Protein AF-A0AAE8HA99-F1 (afdb_monomer_lite)

Organism: NCBI:txid76760

Secondary structure (DSSP, 8-state):
-THHHHHHHHHHHHHHHHHHHHHHHHHHHHHHHTT-TTS-HHHHHHHHHHHHHHHHHHHHHHTT--

Structure (mmCIF, N/CA/C/O backbone):
data_AF-A0AAE8HA99-F1
#
_entry.id   AF-A0AAE8HA99-F1
#
loop_
_atom_site.group_PDB
_atom_site.id
_atom_site.type_symbol
_atom_site.label_atom_id
_atom_site.label_alt_id
_atom_site.label_comp_id
_atom_site.label_asym_id
_atom_site.label_entity_id
_atom_site.label_seq_id
_atom_site.pdbx_PDB_ins_code
_atom_site.Cartn_x
_atom_site.Cartn_y
_atom_site.Cartn_z
_atom_site.occupancy
_atom_site.B_iso_or_equiv
_atom_site.auth_seq_id
_atom_site.auth_comp_id
_atom_site.auth_asym_id
_atom_site.auth_atom_id
_atom_site.pdbx_PDB_model_num
ATOM 1 N N . MET A 1 1 ? -24.250 -0.843 27.213 1.00 54.94 1 MET A N 1
ATOM 2 C CA . MET A 1 1 ? -22.888 -1.391 26.991 1.00 54.94 1 MET A CA 1
ATOM 3 C C . MET A 1 1 ? -22.624 -1.953 25.579 1.00 54.94 1 MET A C 1
ATOM 5 O O . MET A 1 1 ? -21.461 -2.115 25.244 1.00 54.94 1 MET A O 1
ATOM 9 N N . ALA A 1 2 ? -23.624 -2.164 24.705 1.00 59.31 2 ALA A N 1
ATOM 10 C CA . ALA A 1 2 ? -23.429 -2.788 23.378 1.00 59.31 2 ALA A CA 1
ATOM 11 C C . ALA A 1 2 ? -22.603 -1.984 22.335 1.00 59.31 2 ALA A C 1
ATOM 13 O O . ALA A 1 2 ? -22.037 -2.576 21.425 1.00 59.31 2 ALA A O 1
ATOM 14 N N . ARG A 1 3 ? -22.471 -0.652 22.468 1.00 65.50 3 ARG A N 1
ATOM 15 C CA . ARG A 1 3 ? -21.765 0.200 21.479 1.00 65.50 3 ARG A CA 1
ATOM 16 C C . ARG A 1 3 ? -20.240 0.044 21.443 1.00 65.50 3 ARG A C 1
ATOM 18 O O . ARG A 1 3 ? -19.627 0.400 20.444 1.00 65.50 3 ARG A O 1
ATOM 25 N N . SER A 1 4 ? -19.616 -0.446 22.515 1.00 69.00 4 SER A N 1
ATOM 26 C CA . SER A 1 4 ? -18.147 -0.451 22.622 1.00 69.00 4 SER A CA 1
ATOM 27 C C . SER A 1 4 ? -17.495 -1.513 21.721 1.00 69.00 4 SER A C 1
ATOM 29 O O . SER A 1 4 ? -16.510 -1.240 21.037 1.00 69.00 4 SER A O 1
ATOM 31 N N . GLY A 1 5 ? -18.092 -2.708 21.635 1.00 78.25 5 GLY A N 1
ATOM 32 C CA . GLY A 1 5 ? -17.546 -3.819 20.845 1.00 78.25 5 GLY A CA 1
ATOM 33 C C . GLY A 1 5 ? -17.529 -3.563 19.334 1.00 78.25 5 GLY A C 1
ATOM 34 O O . GLY A 1 5 ? -16.585 -3.955 18.648 1.00 78.25 5 GLY A O 1
ATOM 35 N N . GLU A 1 6 ? -18.526 -2.852 18.804 1.00 82.38 6 GLU A N 1
ATOM 36 C CA . GLU A 1 6 ? -18.589 -2.520 17.374 1.00 82.38 6 GLU A CA 1
ATOM 37 C C . GLU A 1 6 ? -17.510 -1.518 16.953 1.00 82.38 6 GLU A C 1
ATOM 39 O O . GLU A 1 6 ? -16.907 -1.659 15.885 1.00 82.38 6 GLU A O 1
ATOM 44 N N . VAL A 1 7 ? -17.211 -0.540 17.812 1.00 83.12 7 VAL A N 1
ATOM 45 C CA . VAL A 1 7 ? -16.148 0.448 17.579 1.00 83.12 7 VAL A CA 1
ATOM 46 C C . VAL A 1 7 ? -14.786 -0.239 17.524 1.00 83.12 7 VAL A C 1
ATOM 48 O O . VAL A 1 7 ? -14.0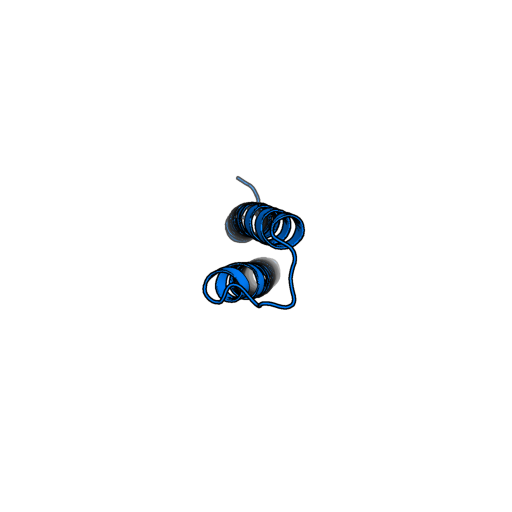01 0.015 16.608 1.00 83.12 7 VAL A O 1
ATOM 51 N N . VAL A 1 8 ? -14.534 -1.164 18.452 1.00 86.12 8 VAL A N 1
ATOM 52 C CA . VAL A 1 8 ? -13.302 -1.962 18.495 1.00 86.12 8 VAL A CA 1
ATOM 53 C C . VAL A 1 8 ? -13.176 -2.832 17.241 1.00 86.12 8 VAL A C 1
ATOM 55 O O . VAL A 1 8 ? -12.141 -2.816 16.574 1.00 86.12 8 VAL A O 1
ATOM 58 N N . LYS A 1 9 ? -14.249 -3.522 16.837 1.00 89.62 9 LYS A N 1
ATOM 59 C CA . LYS A 1 9 ? -14.260 -4.342 15.615 1.00 89.62 9 LYS A CA 1
ATOM 60 C C . LYS A 1 9 ? -13.974 -3.512 14.358 1.00 89.62 9 LYS A C 1
ATOM 62 O O . LYS A 1 9 ? -13.167 -3.918 13.521 1.00 89.62 9 LYS A O 1
ATOM 67 N N . ARG A 1 10 ? -14.584 -2.327 14.233 1.00 88.12 10 ARG A N 1
ATOM 68 C CA . ARG A 1 10 ? -14.342 -1.397 13.116 1.00 88.12 10 ARG A CA 1
ATOM 69 C C . ARG A 1 10 ? -12.906 -0.865 13.114 1.00 88.12 10 ARG A C 1
ATOM 71 O O . ARG A 1 10 ? -12.315 -0.735 12.044 1.00 88.12 10 ARG A O 1
ATOM 78 N N . PHE A 1 11 ? -12.333 -0.604 14.291 1.00 89.56 11 PHE A N 1
ATOM 79 C CA . PHE A 1 11 ? -10.935 -0.198 14.445 1.00 89.56 11 PHE A CA 1
ATOM 80 C C . PHE A 1 11 ? -9.963 -1.274 13.946 1.00 89.56 11 PHE A C 1
ATOM 82 O O . PHE A 1 11 ? -9.063 -0.969 13.165 1.00 89.56 11 PHE A O 1
ATOM 89 N N . PHE A 1 12 ? -10.147 -2.531 14.353 1.00 93.06 12 PHE A N 1
ATOM 90 C CA . PHE A 1 12 ? -9.277 -3.619 13.902 1.00 93.06 12 PHE A CA 1
ATOM 91 C C . PHE A 1 12 ? -9.400 -3.865 12.400 1.00 93.06 12 PHE A C 1
ATOM 93 O O . PHE A 1 12 ? -8.387 -4.013 11.719 1.00 93.06 12 PHE A O 1
ATOM 100 N N . ARG A 1 13 ? -10.624 -3.814 11.863 1.00 93.19 13 ARG A N 1
ATOM 101 C CA . ARG A 1 13 ? -10.868 -3.988 10.429 1.00 93.19 13 ARG A CA 1
ATOM 102 C C . ARG A 1 13 ? -10.102 -2.973 9.576 1.00 93.19 13 ARG A C 1
ATOM 104 O O . ARG A 1 13 ? -9.367 -3.381 8.686 1.00 93.19 13 ARG A O 1
ATOM 111 N N . ARG A 1 14 ? -10.196 -1.671 9.875 1.00 94.31 14 ARG A N 1
ATOM 112 C CA . ARG A 1 14 ? -9.475 -0.640 9.097 1.00 94.31 14 ARG A CA 1
ATOM 113 C C . ARG A 1 14 ? -7.952 -0.778 9.195 1.00 94.31 14 ARG A C 1
ATOM 115 O O . ARG A 1 14 ? -7.242 -0.465 8.246 1.00 94.31 14 ARG A O 1
ATOM 122 N N . LYS A 1 15 ? -7.427 -1.249 10.334 1.00 95.06 15 LYS A N 1
ATOM 123 C CA . LYS A 1 15 ? -5.986 -1.501 10.492 1.00 95.06 15 LYS A CA 1
ATOM 124 C C . LYS A 1 15 ? -5.534 -2.693 9.650 1.00 95.06 15 LYS A C 1
ATOM 126 O O . LYS A 1 15 ? -4.499 -2.591 9.001 1.00 95.06 15 LYS A O 1
ATOM 131 N N . ALA A 1 16 ? -6.326 -3.764 9.609 1.00 96.56 16 ALA A N 1
ATOM 132 C CA . ALA A 1 16 ? -6.068 -4.909 8.741 1.00 96.56 16 ALA A CA 1
ATOM 133 C C . ALA A 1 16 ? -6.129 -4.524 7.251 1.00 96.56 16 ALA A C 1
ATOM 135 O O . ALA A 1 16 ? -5.213 -4.846 6.502 1.00 96.56 16 ALA A O 1
ATOM 136 N N . GLU A 1 17 ? -7.151 -3.768 6.835 1.00 95.75 17 GLU A N 1
ATOM 137 C CA . GLU A 1 17 ? -7.279 -3.260 5.459 1.00 95.75 17 GLU A CA 1
ATOM 138 C C . GLU A 1 17 ? -6.072 -2.392 5.062 1.00 95.75 17 GLU A C 1
ATOM 140 O O . GLU A 1 17 ? -5.453 -2.628 4.026 1.00 95.75 17 GLU A O 1
ATOM 145 N N . ALA A 1 18 ? -5.673 -1.437 5.910 1.00 96.88 18 ALA A N 1
ATOM 146 C CA . ALA A 1 18 ? -4.496 -0.605 5.659 1.00 96.88 18 ALA A CA 1
ATOM 147 C C . ALA A 1 18 ? -3.201 -1.429 5.567 1.00 96.88 18 ALA A C 1
ATOM 149 O O . ALA A 1 18 ? -2.353 -1.151 4.724 1.00 96.88 18 ALA A O 1
ATOM 150 N N . TRP A 1 19 ? -3.049 -2.453 6.408 1.00 97.62 19 TRP A N 1
ATOM 151 C CA . TRP A 1 19 ? -1.876 -3.324 6.388 1.00 97.62 19 TRP A CA 1
ATOM 152 C C . TRP A 1 19 ? -1.770 -4.135 5.089 1.00 97.62 19 TRP A C 1
ATOM 154 O O . TRP A 1 19 ? -0.687 -4.214 4.513 1.00 97.62 19 TRP A O 1
ATOM 164 N N . LEU A 1 20 ? -2.884 -4.667 4.575 1.00 98.00 20 LEU A N 1
ATOM 165 C CA . LEU A 1 20 ? -2.910 -5.377 3.289 1.00 98.00 20 LEU A CA 1
ATOM 166 C C . LEU A 1 20 ? -2.526 -4.465 2.116 1.00 98.00 20 LEU A C 1
ATOM 168 O O . LEU A 1 20 ? -1.814 -4.884 1.206 1.00 98.00 20 LEU A O 1
ATOM 172 N N . ILE A 1 21 ? -2.951 -3.203 2.156 1.00 97.25 21 ILE A N 1
ATOM 173 C CA . ILE A 1 21 ? -2.584 -2.210 1.140 1.00 97.25 21 ILE A CA 1
ATOM 174 C C . ILE A 1 21 ? -1.085 -1.889 1.205 1.00 97.25 21 ILE A C 1
ATOM 176 O O . ILE A 1 21 ? -0.434 -1.807 0.165 1.00 97.25 21 ILE A O 1
ATOM 180 N N . LEU A 1 22 ? -0.511 -1.766 2.407 1.00 97.06 22 LEU A N 1
ATOM 181 C CA . LEU A 1 22 ? 0.936 -1.580 2.576 1.00 97.06 22 LEU A CA 1
ATOM 182 C C . LEU A 1 22 ? 1.734 -2.799 2.105 1.00 97.06 22 LEU A C 1
ATOM 184 O O . LEU A 1 22 ? 2.797 -2.637 1.511 1.00 97.06 22 LEU A O 1
ATOM 188 N N . LEU A 1 23 ? 1.222 -4.013 2.320 1.00 96.00 23 LEU A N 1
ATOM 189 C CA . LEU A 1 23 ? 1.830 -5.227 1.779 1.00 96.00 23 LEU A CA 1
ATOM 190 C C . LEU A 1 23 ? 1.870 -5.184 0.243 1.00 96.00 23 LEU A C 1
ATOM 192 O O . LEU A 1 23 ? 2.913 -5.465 -0.343 1.00 96.00 23 LEU A O 1
ATOM 196 N N . ALA A 1 24 ? 0.777 -4.773 -0.405 1.00 95.50 24 ALA A N 1
ATOM 197 C CA . ALA A 1 24 ? 0.739 -4.594 -1.855 1.00 95.50 24 ALA A CA 1
ATOM 198 C C . ALA A 1 24 ? 1.734 -3.521 -2.334 1.00 95.50 24 ALA A C 1
ATOM 200 O O . ALA A 1 24 ? 2.498 -3.777 -3.263 1.00 95.50 24 ALA A O 1
ATOM 201 N N . ALA A 1 25 ? 1.789 -2.360 -1.671 1.00 95.25 25 ALA A N 1
ATOM 202 C CA . ALA A 1 25 ? 2.754 -1.303 -1.988 1.00 95.25 25 ALA A CA 1
ATOM 203 C C . ALA A 1 25 ? 4.205 -1.800 -1.877 1.00 95.25 25 ALA A C 1
ATOM 205 O O . ALA A 1 25 ? 5.009 -1.584 -2.783 1.00 95.25 25 ALA A O 1
ATOM 206 N N . LYS A 1 26 ? 4.518 -2.554 -0.816 1.00 91.69 26 LYS A N 1
ATOM 207 C CA . LYS A 1 26 ? 5.840 -3.153 -0.619 1.00 91.69 26 LYS A CA 1
ATOM 208 C C . LYS A 1 26 ? 6.206 -4.116 -1.747 1.00 91.69 26 LYS A C 1
ATOM 210 O O . LYS A 1 26 ? 7.327 -4.058 -2.230 1.00 91.69 26 LYS A O 1
ATOM 215 N N . ILE A 1 27 ? 5.278 -4.961 -2.200 1.00 90.19 27 ILE A N 1
ATOM 216 C CA . ILE A 1 27 ? 5.520 -5.882 -3.326 1.00 90.19 27 ILE A CA 1
ATOM 217 C C . ILE A 1 27 ? 5.858 -5.113 -4.613 1.00 90.19 27 ILE A C 1
ATOM 219 O O . ILE A 1 27 ? 6.711 -5.551 -5.385 1.00 90.19 27 ILE A O 1
ATOM 223 N N . LEU A 1 28 ? 5.210 -3.970 -4.849 1.00 89.06 28 LEU A N 1
ATOM 224 C CA . LEU A 1 28 ? 5.477 -3.129 -6.019 1.00 89.06 28 LEU A CA 1
ATOM 225 C C . LEU A 1 28 ? 6.841 -2.425 -5.932 1.00 89.06 28 LEU A C 1
ATOM 227 O O . LEU A 1 28 ? 7.560 -2.391 -6.927 1.00 89.06 28 LEU A O 1
ATOM 231 N N . ILE A 1 29 ? 7.214 -1.912 -4.754 1.00 84.19 29 ILE A N 1
ATOM 232 C CA . ILE A 1 29 ? 8.502 -1.232 -4.516 1.00 84.19 29 ILE A CA 1
ATOM 233 C C . ILE A 1 29 ? 9.674 -2.214 -4.531 1.00 84.19 29 ILE A C 1
ATOM 235 O O . ILE A 1 29 ? 10.721 -1.912 -5.098 1.00 84.19 29 ILE A O 1
ATOM 239 N N . ASP A 1 30 ? 9.522 -3.398 -3.940 1.00 76.12 30 ASP A N 1
ATOM 240 C CA . ASP A 1 30 ? 10.607 -4.383 -3.841 1.00 76.12 30 ASP A CA 1
ATOM 241 C C . ASP A 1 30 ? 10.967 -4.968 -5.220 1.00 76.12 30 ASP A C 1
ATOM 243 O O . ASP A 1 30 ? 12.130 -5.242 -5.519 1.00 76.12 30 ASP A O 1
ATOM 247 N N . ARG A 1 31 ? 9.991 -5.018 -6.140 1.00 61.41 31 ARG A N 1
ATOM 248 C CA . ARG A 1 31 ? 10.230 -5.302 -7.565 1.00 61.41 31 ARG A CA 1
ATOM 249 C C . ARG A 1 31 ? 10.994 -4.198 -8.308 1.00 61.41 31 ARG A C 1
ATOM 251 O O . ARG A 1 31 ? 11.408 -4.442 -9.434 1.00 61.41 31 ARG A O 1
ATOM 258 N N . ASN A 1 32 ? 11.200 -3.020 -7.715 1.00 59.97 32 ASN A N 1
ATOM 259 C CA . ASN A 1 32 ? 11.982 -1.935 -8.318 1.00 59.9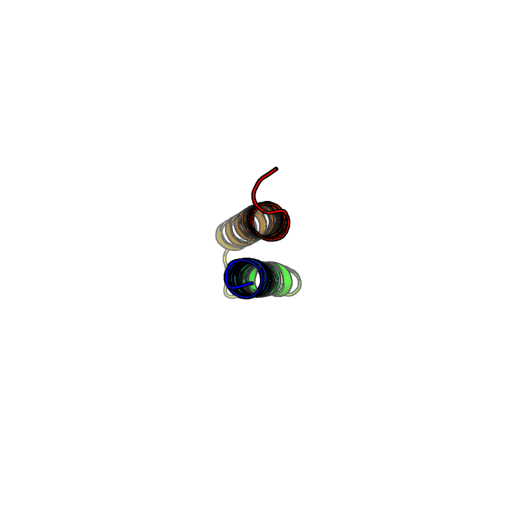7 32 ASN A CA 1
ATOM 260 C C . ASN A 1 32 ? 13.493 -2.050 -8.027 1.00 59.97 32 ASN A C 1
ATOM 262 O O . ASN A 1 32 ? 14.307 -1.599 -8.832 1.00 59.97 32 ASN A O 1
ATOM 266 N N . VAL A 1 33 ? 13.893 -2.658 -6.899 1.00 54.97 33 VAL A N 1
ATOM 267 C CA . VAL A 1 33 ? 15.316 -2.757 -6.494 1.00 54.97 33 VAL A CA 1
ATOM 268 C C . VAL A 1 33 ? 16.083 -3.745 -7.373 1.00 54.97 33 VAL A C 1
ATOM 270 O O . VAL A 1 33 ? 17.247 -3.532 -7.709 1.00 54.97 33 VAL A O 1
ATOM 273 N N . GLN A 1 34 ? 15.410 -4.795 -7.826 1.00 56.47 34 GLN A N 1
ATOM 274 C CA . GLN A 1 34 ? 15.878 -5.612 -8.931 1.00 56.47 34 GLN A CA 1
ATOM 275 C C . GLN A 1 34 ? 15.237 -5.010 -10.177 1.00 56.47 34 GLN A C 1
ATOM 277 O O . GLN A 1 34 ? 14.042 -5.194 -10.364 1.00 56.47 34 GLN A O 1
ATOM 282 N N . ARG A 1 35 ? 15.978 -4.294 -11.037 1.00 55.62 35 ARG A N 1
ATOM 283 C CA . ARG A 1 35 ? 15.532 -4.067 -12.423 1.00 55.62 35 ARG A CA 1
ATOM 284 C C . ARG A 1 35 ? 15.317 -5.446 -13.040 1.00 55.62 35 ARG A C 1
ATOM 286 O O . ARG A 1 35 ? 16.242 -6.018 -13.611 1.00 55.62 35 ARG A O 1
ATOM 293 N N . ALA A 1 36 ? 14.136 -6.019 -12.841 1.00 56.75 36 ALA A N 1
ATOM 294 C CA 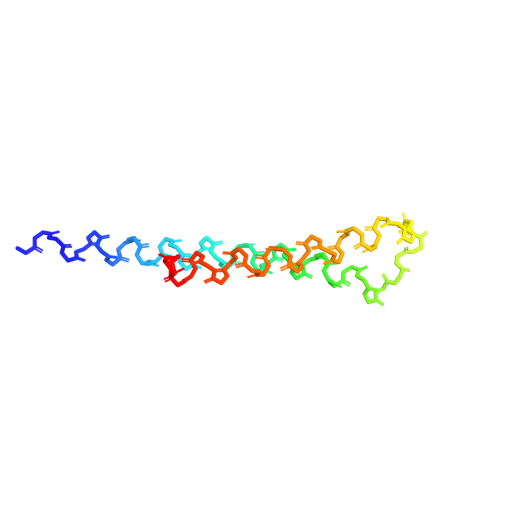. ALA A 1 36 ? 13.7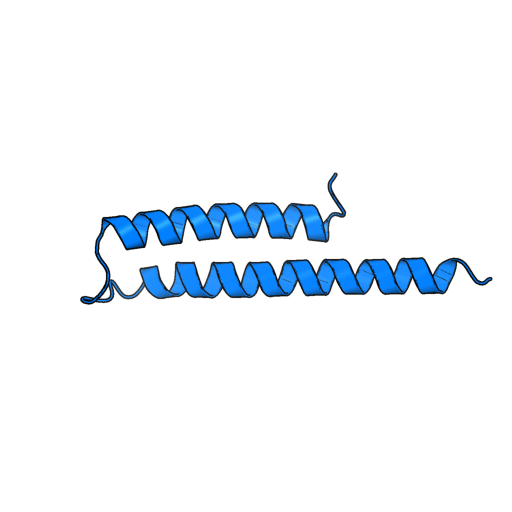76 -7.298 -13.392 1.00 56.75 36 ALA A CA 1
ATOM 295 C C . ALA A 1 36 ? 13.932 -7.117 -14.895 1.00 56.75 36 ALA A C 1
ATOM 297 O O . ALA A 1 36 ? 13.240 -6.292 -15.487 1.00 56.75 36 ALA A O 1
ATOM 298 N N . ALA A 1 37 ? 14.856 -7.856 -15.510 1.00 59.72 37 ALA A N 1
ATOM 299 C CA . ALA A 1 37 ? 15.100 -7.782 -16.952 1.00 59.72 37 ALA A CA 1
ATOM 300 C C . ALA A 1 37 ? 13.824 -8.049 -17.783 1.00 59.72 37 ALA A C 1
ATOM 302 O O . ALA A 1 37 ? 13.793 -7.814 -18.984 1.00 59.72 37 ALA A O 1
ATOM 303 N N . VAL A 1 38 ? 12.777 -8.539 -17.113 1.00 65.62 38 VAL A N 1
ATOM 304 C CA . VAL A 1 38 ? 11.473 -8.937 -17.630 1.00 65.62 38 VAL A CA 1
ATOM 305 C C . VAL A 1 38 ? 10.425 -7.812 -17.606 1.00 65.62 38 VAL A C 1
ATOM 307 O O . VAL A 1 38 ? 9.347 -8.000 -18.159 1.00 65.62 38 VAL A O 1
ATOM 31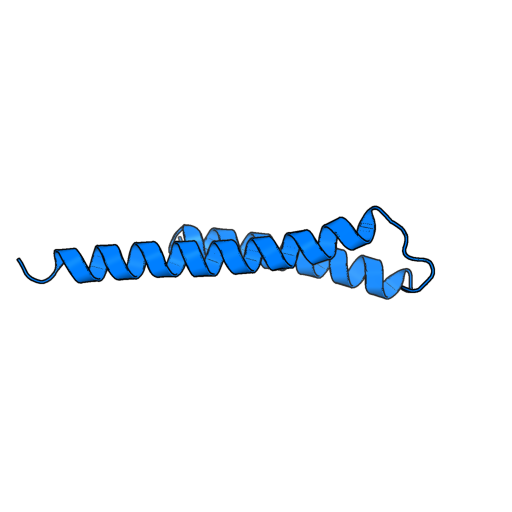0 N N . VAL A 1 39 ? 10.685 -6.664 -16.965 1.00 70.56 39 VAL A N 1
ATOM 311 C CA . VAL A 1 39 ? 9.705 -5.568 -16.829 1.00 70.56 39 VAL A CA 1
ATOM 312 C C . VAL A 1 39 ? 10.227 -4.309 -17.518 1.00 70.56 39 VAL A C 1
ATOM 314 O O . VAL A 1 39 ? 11.383 -3.917 -17.339 1.00 70.56 39 VAL A O 1
ATOM 317 N N . SER A 1 40 ? 9.391 -3.673 -18.343 1.00 83.62 40 SER A N 1
ATOM 318 C CA . SER A 1 40 ? 9.800 -2.469 -19.062 1.00 83.62 40 SER A CA 1
ATOM 319 C C . SER A 1 40 ? 10.029 -1.302 -18.095 1.00 83.62 40 SER A C 1
ATOM 321 O O . SER A 1 40 ? 9.447 -1.226 -17.013 1.00 83.62 40 SER A O 1
ATOM 323 N N . ARG A 1 41 ? 10.850 -0.324 -18.500 1.00 83.19 41 ARG A N 1
ATOM 324 C CA . ARG A 1 41 ? 11.066 0.894 -17.698 1.00 83.19 41 ARG A CA 1
ATOM 325 C C . ARG A 1 41 ? 9.757 1.643 -17.410 1.00 83.19 41 ARG A C 1
ATOM 327 O O . ARG A 1 41 ? 9.643 2.261 -16.357 1.00 83.19 41 ARG A O 1
ATOM 334 N N . ARG A 1 42 ? 8.797 1.609 -18.344 1.00 87.56 42 ARG A N 1
ATOM 335 C CA . ARG A 1 42 ? 7.482 2.242 -18.176 1.00 87.56 42 ARG A CA 1
ATOM 336 C C . ARG A 1 42 ? 6.699 1.547 -17.069 1.00 87.56 42 ARG A C 1
ATOM 338 O O . ARG A 1 42 ? 6.307 2.213 -16.121 1.00 87.56 42 ARG A O 1
ATOM 345 N N . ASP A 1 43 ? 6.587 0.226 -17.147 1.00 86.25 43 ASP A N 1
ATOM 346 C CA . ASP A 1 43 ? 5.845 -0.556 -16.156 1.00 86.25 43 ASP A CA 1
ATOM 347 C C . ASP A 1 43 ? 6.468 -0.419 -14.757 1.00 86.25 43 ASP A C 1
ATOM 349 O O . ASP A 1 43 ? 5.746 -0.296 -13.773 1.00 86.25 43 ASP A O 1
ATOM 353 N N . ASN A 1 44 ? 7.801 -0.330 -14.655 1.00 84.94 44 ASN A N 1
ATOM 354 C CA . ASN A 1 44 ? 8.474 -0.047 -13.381 1.00 84.94 44 ASN A CA 1
ATOM 355 C C . ASN A 1 44 ? 8.089 1.320 -12.798 1.00 84.94 44 ASN A C 1
ATOM 357 O O . ASN A 1 44 ? 7.808 1.424 -11.603 1.00 84.94 44 ASN A O 1
ATOM 361 N N . ASN A 1 45 ? 8.070 2.371 -13.622 1.00 87.06 45 ASN A N 1
ATOM 362 C CA . ASN A 1 45 ? 7.654 3.700 -13.172 1.00 87.06 45 ASN A CA 1
ATOM 363 C C . ASN A 1 45 ? 6.180 3.701 -12.730 1.00 87.06 45 ASN A C 1
ATOM 365 O O . ASN A 1 45 ? 5.839 4.325 -11.724 1.00 87.06 45 ASN A O 1
ATOM 369 N N . ASP A 1 46 ? 5.321 2.978 -13.450 1.00 90.94 46 ASP A N 1
ATOM 370 C CA . ASP A 1 46 ? 3.899 2.859 -13.125 1.00 90.94 46 ASP A CA 1
ATOM 371 C C . ASP A 1 46 ? 3.687 2.097 -11.809 1.00 90.94 46 ASP A C 1
ATOM 373 O O . ASP A 1 46 ? 2.901 2.525 -10.961 1.00 90.94 46 ASP A O 1
ATOM 377 N N . MET A 1 47 ? 4.438 1.014 -11.586 1.00 90.81 47 MET A N 1
ATOM 378 C CA . MET A 1 47 ? 4.435 0.266 -10.327 1.00 90.81 47 MET A CA 1
ATOM 379 C C . MET A 1 47 ? 4.901 1.123 -9.147 1.00 90.81 47 MET A C 1
ATOM 381 O O . MET A 1 47 ? 4.279 1.072 -8.085 1.00 90.81 47 MET A O 1
ATOM 385 N N . TRP A 1 48 ? 5.941 1.940 -9.336 1.00 89.38 48 TRP A N 1
ATOM 386 C CA . TRP A 1 48 ? 6.404 2.883 -8.317 1.00 89.38 48 TRP A CA 1
ATOM 387 C C . TRP A 1 48 ? 5.326 3.918 -7.975 1.00 89.38 48 TRP A C 1
ATOM 389 O O . TRP A 1 48 ? 4.949 4.059 -6.813 1.00 89.38 48 TRP A O 1
ATOM 399 N N . SER A 1 49 ? 4.752 4.575 -8.989 1.00 92.56 49 SER A N 1
ATOM 400 C CA . SER A 1 49 ? 3.674 5.554 -8.792 1.00 92.56 49 SER A CA 1
ATOM 401 C C . SER A 1 49 ? 2.445 4.932 -8.120 1.00 92.56 49 SER A C 1
ATOM 403 O O . SER A 1 49 ? 1.776 5.562 -7.297 1.00 92.56 49 SER A O 1
ATOM 405 N N . MET A 1 50 ? 2.125 3.681 -8.450 1.00 95.44 50 MET A N 1
ATOM 406 C CA . MET A 1 50 ? 1.031 2.952 -7.820 1.00 95.44 50 MET A CA 1
ATOM 407 C C . MET A 1 50 ? 1.324 2.643 -6.350 1.00 95.44 50 MET A C 1
ATOM 409 O O . MET A 1 50 ? 0.426 2.793 -5.522 1.00 95.44 50 MET A O 1
ATOM 413 N N . ALA A 1 51 ? 2.556 2.270 -6.004 1.00 95.06 51 ALA A N 1
ATOM 414 C CA . ALA A 1 51 ? 2.939 2.037 -4.617 1.00 95.06 51 ALA A CA 1
ATOM 415 C C . ALA A 1 51 ? 2.773 3.297 -3.754 1.00 95.06 51 ALA A C 1
ATOM 417 O O . ALA A 1 51 ? 2.133 3.229 -2.705 1.00 95.06 51 ALA A O 1
ATOM 418 N N . GLU A 1 52 ? 3.226 4.457 -4.238 1.00 94.88 52 GLU A N 1
ATOM 419 C CA . GLU A 1 52 ? 3.055 5.746 -3.548 1.00 94.88 52 GLU A CA 1
ATOM 420 C C . GLU A 1 52 ? 1.569 6.070 -3.304 1.00 94.88 52 GLU A C 1
ATOM 422 O O . GLU A 1 52 ? 1.163 6.490 -2.215 1.00 94.88 52 GLU A O 1
ATOM 427 N N . LYS A 1 53 ? 0.711 5.813 -4.302 1.00 97.00 53 LYS A N 1
ATOM 428 C CA . LYS A 1 53 ? -0.745 5.985 -4.167 1.00 97.00 53 LYS A CA 1
ATOM 429 C C . LYS A 1 53 ? -1.338 5.036 -3.125 1.00 97.00 53 LYS A C 1
ATOM 431 O O . LYS A 1 53 ? -2.187 5.460 -2.336 1.00 97.00 53 LYS A O 1
ATOM 436 N N . LEU A 1 54 ? -0.914 3.772 -3.111 1.00 97.25 54 LEU A N 1
ATOM 437 C CA . LEU A 1 54 ? -1.376 2.769 -2.149 1.00 97.25 54 LEU A CA 1
ATOM 438 C C . LEU A 1 54 ? -0.964 3.135 -0.720 1.00 97.25 54 LEU A C 1
ATOM 440 O O . LEU A 1 54 ? -1.803 3.074 0.179 1.00 97.25 54 LEU A O 1
ATOM 444 N N . GLU A 1 55 ? 0.266 3.599 -0.502 1.00 96.12 55 GLU A N 1
ATOM 445 C CA . GLU A 1 55 ? 0.712 4.081 0.810 1.00 96.12 55 GLU A CA 1
ATOM 446 C C . GLU A 1 55 ? -0.161 5.235 1.317 1.00 96.12 55 GLU A C 1
ATOM 448 O O . GLU A 1 55 ? -0.633 5.207 2.459 1.00 96.12 55 GLU A O 1
ATOM 453 N N . ALA A 1 56 ? -0.468 6.213 0.459 1.00 96.50 56 ALA A N 1
ATOM 454 C CA . ALA A 1 56 ? -1.353 7.320 0.814 1.00 96.50 56 ALA A CA 1
ATOM 455 C C . ALA A 1 56 ? -2.779 6.848 1.166 1.00 96.50 56 ALA A C 1
ATOM 457 O O . ALA A 1 56 ? -3.383 7.337 2.126 1.00 96.50 56 ALA A O 1
ATOM 458 N N . ILE A 1 57 ? -3.328 5.880 0.422 1.00 96.00 57 ILE A N 1
ATOM 459 C CA . ILE A 1 57 ? -4.639 5.276 0.717 1.00 96.00 57 ILE A CA 1
ATOM 460 C C . ILE A 1 57 ? -4.606 4.551 2.068 1.00 96.00 57 ILE A C 1
ATOM 462 O O . ILE A 1 57 ? -5.490 4.774 2.900 1.00 96.00 57 ILE A O 1
ATOM 466 N N . ALA A 1 58 ? -3.584 3.729 2.319 1.00 96.88 58 ALA A N 1
ATOM 467 C CA . ALA A 1 58 ? -3.432 2.996 3.572 1.00 96.88 58 ALA A CA 1
ATOM 468 C C . ALA A 1 58 ? -3.361 3.940 4.778 1.00 96.88 58 ALA A C 1
ATOM 470 O O . ALA A 1 58 ? -4.007 3.692 5.800 1.00 96.88 58 ALA A O 1
ATOM 471 N N . GLN A 1 59 ? -2.632 5.055 4.657 1.00 95.31 59 GLN A N 1
ATOM 472 C CA . GLN A 1 59 ? -2.565 6.071 5.706 1.00 95.31 59 GLN A CA 1
ATOM 473 C C . GLN A 1 59 ? -3.938 6.683 6.000 1.00 95.31 59 GLN A C 1
ATOM 475 O O . GLN A 1 59 ? -4.308 6.794 7.172 1.00 95.31 59 GLN A O 1
ATOM 480 N N . ARG A 1 60 ? -4.717 7.030 4.964 1.00 95.88 60 ARG A N 1
ATOM 481 C CA . ARG A 1 60 ? -6.081 7.557 5.135 1.00 95.88 60 ARG A CA 1
ATOM 482 C C . ARG A 1 60 ? -6.986 6.547 5.831 1.00 95.88 60 ARG A C 1
ATOM 484 O O . ARG A 1 60 ? -7.579 6.880 6.852 1.00 95.88 60 ARG A O 1
ATOM 491 N N . ILE A 1 61 ? -7.025 5.298 5.369 1.00 93.06 61 ILE A N 1
ATOM 492 C CA . ILE A 1 61 ? -7.842 4.236 5.983 1.00 93.06 61 ILE A CA 1
ATOM 493 C C . ILE A 1 61 ? -7.435 4.005 7.447 1.00 93.06 61 ILE A C 1
ATOM 495 O O . ILE A 1 61 ? -8.283 3.976 8.343 1.00 93.06 61 ILE A O 1
ATOM 499 N N . SER A 1 62 ? -6.131 3.922 7.721 1.00 92.81 62 SER A N 1
ATOM 500 C CA . SER A 1 62 ? -5.585 3.707 9.066 1.00 92.81 62 SER A CA 1
ATOM 501 C C . SER A 1 62 ? -5.944 4.828 10.048 1.00 92.81 62 SER A C 1
ATOM 503 O O . SER A 1 62 ? -6.110 4.560 11.246 1.00 92.81 62 SER A O 1
ATOM 505 N N . LYS A 1 63 ? -6.077 6.063 9.546 1.00 91.62 63 LYS A N 1
ATOM 506 C CA . LYS A 1 63 ? -6.479 7.263 10.294 1.00 91.62 63 LYS A CA 1
ATOM 507 C C . LYS A 1 63 ? -7.987 7.543 10.236 1.00 91.62 63 LYS A C 1
ATOM 509 O O . LYS A 1 63 ? -8.419 8.539 10.799 1.00 91.62 63 LYS A O 1
ATOM 514 N N . ASN A 1 64 ? -8.784 6.649 9.641 1.00 85.94 64 ASN A N 1
ATOM 515 C CA . ASN A 1 64 ? -10.233 6.806 9.470 1.00 85.94 64 ASN A CA 1
ATOM 516 C C . ASN A 1 64 ? -10.651 7.991 8.592 1.00 85.94 64 ASN A C 1
ATOM 518 O O . ASN A 1 64 ? -11.706 8.560 8.847 1.00 85.94 64 ASN A O 1
ATOM 522 N N . TYR A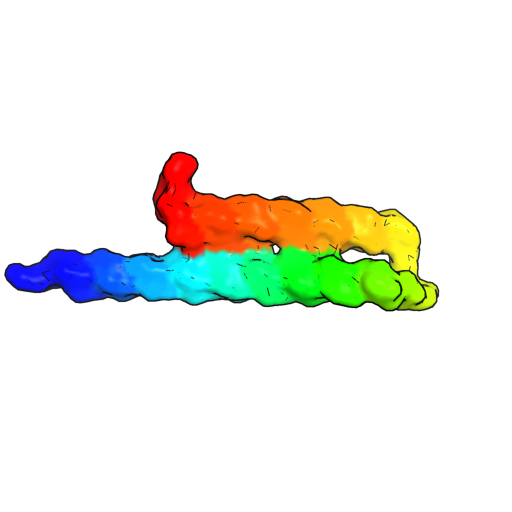 1 65 ? -9.842 8.331 7.586 1.00 74.94 65 TYR A N 1
ATOM 523 C CA . TYR A 1 65 ? -10.009 9.520 6.749 1.00 74.94 65 TYR A CA 1
ATOM 524 C C . TYR A 1 65 ? -10.144 10.798 7.597 1.00 74.94 65 TYR A C 1
ATOM 526 O O . TYR A 1 65 ? -11.264 11.254 7.821 1.00 74.94 65 TYR A O 1
ATOM 534 N N . PRO A 1 66 ? -9.032 11.351 8.112 1.00 58.59 66 PRO A N 1
ATOM 535 C CA . PRO A 1 66 ? -9.029 12.739 8.553 1.00 58.59 66 PRO A CA 1
ATOM 536 C C . PRO A 1 66 ? -9.245 13.683 7.364 1.00 58.59 66 PRO A C 1
ATOM 538 O O . PRO A 1 66 ? -8.860 13.301 6.230 1.00 58.59 66 PRO A O 1
#

pLDDT: mean 84.69, std 13.71, range [54.94, 98.0]

Sequence (66 aa):
MARSGEVVKRFFRRKAEAWLILLAAKILIDRNVQRAAVVSRRDNNDMWSMAEKLEAIAQRISKNYP

Foldseek 3Di:
DPPPVVVVVLLVVLLVVLVVLLVQLCVLVVCLVPPPVPDDPVRNVVSNVSSVVSNVVSVCSNVVRD

Radius of gyration: 16.18 Å; chains: 1; bounding box: 39×22×46 Å